Protein AF-A0A444Y617-F1 (afdb_monomer)

Structure (mmCIF, N/CA/C/O backbone):
data_AF-A0A444Y617-F1
#
_entry.id   AF-A0A444Y617-F1
#
loop_
_atom_site.group_PDB
_atom_site.id
_atom_site.type_symbol
_atom_site.label_atom_id
_atom_site.label_alt_id
_atom_site.label_comp_id
_atom_site.label_asym_id
_atom_sit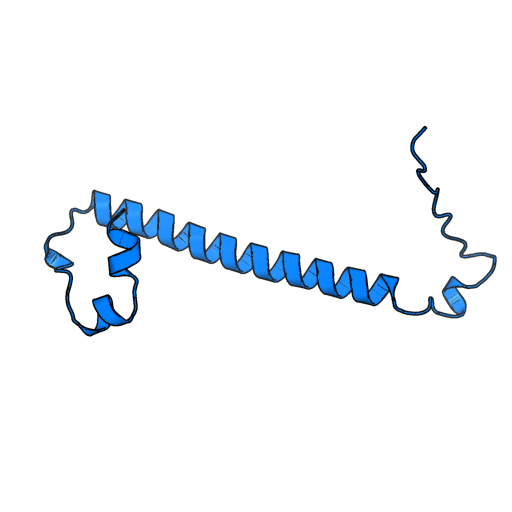e.label_entity_id
_atom_site.label_seq_id
_atom_site.pdbx_PDB_ins_code
_atom_site.Cartn_x
_atom_site.Cartn_y
_atom_site.Cartn_z
_atom_site.occupancy
_atom_site.B_iso_or_equiv
_atom_site.auth_seq_id
_atom_site.auth_comp_id
_atom_site.auth_asym_id
_atom_site.auth_atom_id
_atom_site.pdbx_PDB_model_num
ATOM 1 N N . MET A 1 1 ? -5.816 13.914 12.608 1.00 61.31 1 MET A N 1
ATOM 2 C CA . MET A 1 1 ? -6.380 12.636 13.105 1.00 61.31 1 MET A CA 1
ATOM 3 C C . MET A 1 1 ? -5.390 12.039 14.096 1.00 61.31 1 MET A C 1
ATOM 5 O O . MET A 1 1 ? -4.241 11.866 13.708 1.00 61.31 1 MET A O 1
ATOM 9 N N . LYS A 1 2 ? -5.807 11.732 15.334 1.00 65.25 2 LYS A N 1
ATOM 10 C CA . LYS A 1 2 ? -4.931 11.182 16.398 1.00 65.25 2 LYS A CA 1
ATOM 11 C C . LYS A 1 2 ? -4.351 9.789 16.080 1.00 65.25 2 LYS A C 1
ATOM 13 O O . LYS A 1 2 ? -3.409 9.346 16.718 1.00 65.25 2 LYS A O 1
ATOM 18 N N . TRP A 1 3 ? -4.861 9.112 15.051 1.00 67.25 3 TRP A N 1
ATOM 19 C CA . TRP A 1 3 ? -4.444 7.756 14.671 1.00 67.25 3 TRP A CA 1
ATOM 20 C C . TRP A 1 3 ? -3.029 7.662 14.072 1.00 67.25 3 TRP A C 1
ATOM 22 O O . TRP A 1 3 ? -2.387 6.625 14.205 1.00 67.25 3 TRP A O 1
ATOM 32 N N . LEU A 1 4 ? -2.512 8.732 13.448 1.00 66.19 4 LEU A N 1
ATOM 33 C CA . LEU A 1 4 ? -1.107 8.768 13.002 1.00 66.19 4 LEU A CA 1
ATOM 34 C C . LEU A 1 4 ? -0.141 8.741 14.188 1.00 66.19 4 LEU A C 1
ATOM 36 O O . LEU A 1 4 ? 0.881 8.070 14.123 1.00 66.19 4 LEU A O 1
ATOM 40 N N . GLU A 1 5 ? -0.512 9.404 15.281 1.00 69.69 5 GLU A N 1
ATOM 41 C CA . GLU A 1 5 ? 0.231 9.351 16.538 1.00 69.69 5 GLU A CA 1
ATOM 42 C C . GLU A 1 5 ? 0.128 7.942 17.141 1.00 69.69 5 GLU A C 1
ATOM 44 O O . GLU A 1 5 ? 1.093 7.422 17.669 1.00 69.69 5 GLU A O 1
ATOM 49 N N . ILE A 1 6 ? -0.999 7.245 17.011 1.00 69.44 6 ILE A N 1
ATOM 50 C CA . ILE A 1 6 ? -1.153 5.885 17.564 1.00 69.44 6 ILE A CA 1
ATOM 51 C C . ILE A 1 6 ? -0.261 4.857 16.867 1.00 69.44 6 ILE A C 1
ATOM 53 O O . ILE A 1 6 ? 0.279 3.974 17.525 1.00 69.44 6 ILE A O 1
ATOM 57 N N . LEU A 1 7 ? -0.093 4.981 15.551 1.00 68.69 7 LEU A N 1
ATOM 58 C CA . LEU A 1 7 ? 0.736 4.078 14.750 1.00 68.69 7 LEU A CA 1
ATOM 59 C C . LEU A 1 7 ? 2.237 4.336 14.883 1.00 68.69 7 LEU A C 1
ATOM 61 O O . LEU A 1 7 ? 3.042 3.556 14.371 1.00 68.69 7 LEU A O 1
ATOM 65 N N . GLU A 1 8 ? 2.620 5.423 15.548 1.00 75.19 8 GLU A N 1
ATOM 66 C CA . GLU A 1 8 ? 4.016 5.695 15.836 1.00 75.19 8 GLU A CA 1
ATOM 67 C C . GLU A 1 8 ? 4.562 4.545 16.697 1.00 75.19 8 GLU A C 1
ATOM 69 O O . GLU A 1 8 ? 4.008 4.260 17.765 1.00 75.19 8 GLU A O 1
ATOM 74 N N . PRO A 1 9 ? 5.644 3.866 16.273 1.00 69.44 9 PRO A N 1
ATOM 75 C CA . PRO A 1 9 ? 6.181 2.709 16.989 1.00 69.44 9 PRO A CA 1
ATOM 76 C C . PRO A 1 9 ? 6.468 3.001 18.463 1.00 69.44 9 PRO A C 1
ATOM 78 O O . PRO A 1 9 ? 6.377 2.114 19.306 1.00 69.44 9 PRO A O 1
ATOM 81 N N . GLU A 1 10 ? 6.805 4.250 18.773 1.00 76.44 10 GLU A N 1
ATOM 82 C CA . GLU A 1 10 ? 7.026 4.747 20.125 1.00 76.44 10 GLU A CA 1
ATOM 83 C C . GLU A 1 10 ? 5.734 4.779 20.954 1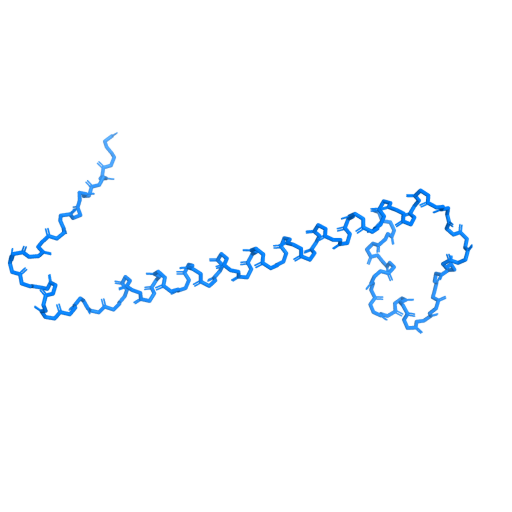.00 76.44 10 GLU A C 1
ATOM 85 O O . GLU A 1 10 ? 5.727 4.353 22.106 1.00 76.44 10 GLU A O 1
ATOM 90 N N . ASN A 1 11 ? 4.610 5.178 20.363 1.00 72.25 11 ASN A N 1
ATOM 91 C CA . ASN A 1 11 ? 3.319 5.226 21.047 1.00 72.25 11 ASN A CA 1
ATOM 92 C C . ASN A 1 11 ? 2.700 3.825 21.226 1.00 72.25 11 ASN A C 1
ATOM 94 O O . ASN A 1 11 ? 2.069 3.583 22.257 1.00 72.25 11 ASN A O 1
ATOM 98 N N . ILE A 1 12 ? 2.962 2.889 20.301 1.00 71.31 12 ILE A N 1
ATOM 99 C CA . ILE A 1 12 ? 2.619 1.460 20.452 1.00 71.31 12 ILE A CA 1
ATOM 100 C C . ILE A 1 12 ? 3.446 0.824 21.577 1.00 71.31 12 ILE A C 1
ATOM 102 O O . ILE A 1 12 ? 2.896 0.166 22.458 1.00 71.31 12 ILE A O 1
ATOM 106 N N . LYS A 1 13 ? 4.769 1.043 21.583 1.00 73.12 13 LYS A N 1
ATOM 107 C CA . LYS A 1 13 ? 5.680 0.500 22.609 1.00 73.12 13 LYS A CA 1
ATOM 108 C C . LYS A 1 13 ? 5.383 1.036 24.005 1.00 73.12 13 LYS A C 1
ATOM 110 O O . LYS A 1 13 ? 5.514 0.298 24.975 1.00 73.12 13 LYS A O 1
ATOM 115 N N . ASN A 1 14 ? 4.973 2.297 24.097 1.00 75.38 14 ASN A N 1
ATOM 116 C CA . ASN A 1 14 ? 4.675 2.943 25.369 1.00 75.38 14 ASN A CA 1
ATOM 117 C C . ASN A 1 14 ? 3.268 2.620 25.898 1.00 75.38 14 ASN A C 1
ATOM 119 O O . ASN A 1 14 ? 2.892 3.164 26.933 1.00 75.38 14 ASN A O 1
ATOM 123 N N . GLY A 1 15 ? 2.475 1.787 25.202 1.00 67.56 15 G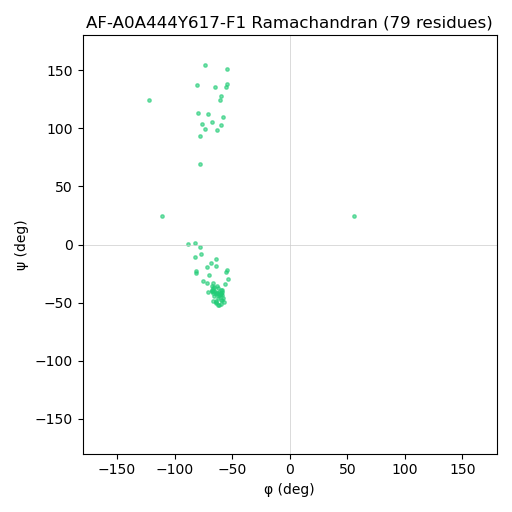LY A N 1
ATOM 124 C CA . GLY A 1 15 ? 1.102 1.459 25.610 1.00 67.56 15 GLY A CA 1
ATOM 125 C C . GLY A 1 15 ? 0.223 2.702 25.784 1.00 67.56 15 GLY A C 1
ATOM 126 O O . GLY A 1 15 ? -0.722 2.700 26.564 1.00 67.56 15 GLY A O 1
ATOM 127 N N . LYS A 1 16 ? 0.575 3.797 25.096 1.00 65.31 16 LYS A N 1
ATOM 128 C CA . LYS A 1 16 ? 0.063 5.151 25.356 1.00 65.31 16 LYS A CA 1
ATOM 129 C C . LYS A 1 16 ? -1.422 5.295 25.014 1.00 65.31 16 LYS A C 1
ATOM 131 O O . LYS A 1 16 ? -2.054 6.265 25.424 1.00 65.31 16 LYS A O 1
ATOM 136 N N . TYR A 1 17 ? -1.968 4.351 24.256 1.00 65.69 17 TYR A N 1
ATOM 137 C CA . TYR A 1 17 ? -3.354 4.354 23.829 1.00 65.69 17 TYR A CA 1
ATOM 138 C C . TYR A 1 17 ? -4.0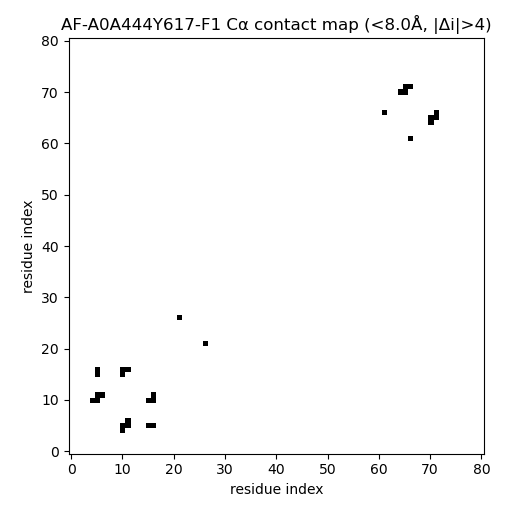71 3.088 24.277 1.00 65.69 17 TYR A C 1
ATOM 140 O O . TYR A 1 17 ? -3.667 1.972 23.956 1.00 65.69 17 TYR A O 1
ATOM 148 N N . ASP A 1 18 ? -5.162 3.308 25.004 1.00 67.56 18 ASP A N 1
ATOM 149 C CA . ASP A 1 18 ? -6.066 2.267 25.460 1.00 67.56 18 ASP A CA 1
ATOM 150 C C . ASP A 1 18 ? -6.977 1.837 24.301 1.00 67.56 18 ASP A C 1
ATOM 152 O O . ASP A 1 18 ? -7.989 2.472 23.990 1.00 67.56 18 ASP A O 1
ATOM 156 N N . TRP A 1 19 ? -6.539 0.796 23.598 1.00 67.31 19 TRP A N 1
ATOM 157 C CA . TRP A 1 19 ? -7.265 0.146 22.508 1.00 67.31 19 TRP A CA 1
ATOM 158 C C . TRP A 1 19 ? -8.576 -0.500 22.983 1.00 67.31 19 TRP A C 1
ATOM 160 O O . TRP A 1 19 ? -9.460 -0.734 22.161 1.00 67.31 19 TRP A O 1
ATOM 170 N N . GLU A 1 20 ? -8.728 -0.742 24.291 1.00 70.00 20 GLU A N 1
ATOM 171 C CA . GLU A 1 20 ? -9.933 -1.335 24.879 1.00 70.00 20 GLU A CA 1
ATOM 172 C C . GLU A 1 20 ? -11.117 -0.352 24.879 1.00 70.00 20 GLU A C 1
ATOM 174 O O . GLU A 1 20 ? -12.270 -0.776 24.924 1.00 70.00 20 GLU A O 1
ATOM 179 N N . ASN A 1 21 ? -10.856 0.955 24.741 1.00 79.19 21 ASN A N 1
ATOM 180 C CA . ASN A 1 21 ? -11.890 1.997 24.696 1.00 79.19 21 ASN A CA 1
ATOM 181 C C . ASN A 1 21 ? -12.434 2.294 23.289 1.00 79.19 21 ASN A C 1
ATOM 183 O O . ASN A 1 21 ? -13.265 3.192 23.139 1.00 79.19 21 ASN A O 1
ATOM 187 N N . TRP A 1 22 ? -11.956 1.611 22.246 1.00 83.12 22 TRP A N 1
ATOM 188 C CA . TRP A 1 22 ? -12.376 1.916 20.877 1.00 83.12 22 TRP A CA 1
ATOM 189 C C . TRP A 1 22 ? -13.728 1.288 20.566 1.00 83.12 22 TRP A C 1
ATOM 191 O O . TRP A 1 22 ? -13.991 0.121 20.856 1.00 83.12 22 TRP A O 1
ATOM 201 N N . THR A 1 23 ? -14.584 2.054 19.900 1.00 87.94 23 THR A N 1
ATOM 202 C CA . THR A 1 23 ? -15.839 1.527 19.370 1.00 87.94 23 THR A CA 1
ATOM 203 C C . THR A 1 23 ? -15.581 0.644 18.147 1.00 87.94 23 THR A C 1
ATOM 205 O O . THR A 1 23 ? -14.619 0.834 17.401 1.00 87.94 23 THR A O 1
ATOM 208 N N . GLN A 1 24 ? -16.485 -0.303 17.875 1.00 87.12 24 GLN A N 1
ATOM 209 C CA . GLN A 1 24 ? -16.370 -1.188 16.709 1.00 87.12 24 GLN A CA 1
ATOM 210 C C . GLN A 1 24 ? -16.277 -0.409 15.382 1.00 87.12 24 GLN A C 1
ATOM 212 O O . GLN A 1 24 ? -15.546 -0.805 14.480 1.00 87.12 24 GLN A O 1
ATOM 217 N N . VAL A 1 25 ? -16.962 0.736 15.286 1.00 89.69 25 VAL A N 1
ATOM 218 C CA . VAL A 1 25 ? -16.933 1.612 14.104 1.00 89.69 25 VAL A CA 1
ATOM 219 C C . VAL A 1 25 ? -15.546 2.221 13.891 1.00 89.69 25 VAL A C 1
ATOM 221 O O . VAL A 1 25 ? -15.079 2.291 12.756 1.00 89.69 25 VAL A O 1
ATOM 224 N N . GLU A 1 26 ? -14.865 2.630 14.963 1.00 85.56 26 GLU A N 1
ATOM 225 C CA . GLU A 1 26 ? -13.496 3.153 14.885 1.00 85.56 26 GLU A CA 1
ATOM 226 C C . GLU A 1 26 ? -12.508 2.061 14.474 1.00 85.56 26 GLU A C 1
ATOM 228 O O . GLU A 1 26 ? -11.643 2.300 13.631 1.00 85.56 26 GLU A O 1
ATOM 233 N N . VAL A 1 27 ? -12.680 0.845 15.003 1.00 83.75 27 VAL A N 1
ATOM 234 C CA . VAL A 1 27 ? -11.876 -0.325 14.621 1.00 83.75 27 VAL A CA 1
ATOM 235 C C . VAL A 1 27 ? -12.068 -0.672 13.144 1.00 83.75 27 VAL A C 1
ATOM 237 O O . VAL A 1 27 ? -11.089 -0.905 12.434 1.00 83.75 27 VAL A O 1
ATOM 240 N N . ASP A 1 28 ? -13.306 -0.694 12.654 1.00 88.81 28 ASP A N 1
ATOM 241 C CA . ASP A 1 28 ? -13.595 -1.041 11.261 1.00 88.81 28 ASP A CA 1
ATOM 242 C C . ASP A 1 28 ? -13.133 0.054 10.292 1.00 88.81 28 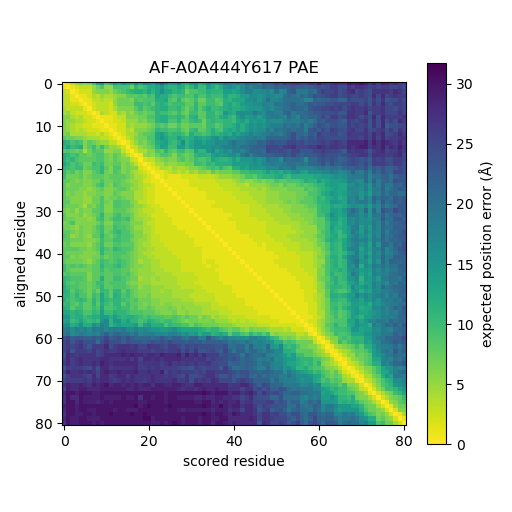ASP A C 1
ATOM 244 O O . ASP A 1 28 ? -12.514 -0.255 9.272 1.00 88.81 28 ASP A O 1
ATOM 248 N N . HIS A 1 29 ? -13.327 1.331 10.639 1.00 88.38 29 HIS A N 1
ATOM 249 C CA . HIS A 1 29 ? -12.758 2.446 9.882 1.00 88.38 29 HIS A CA 1
ATOM 250 C C . HIS A 1 29 ? -11.229 2.338 9.803 1.00 88.38 29 HIS A C 1
ATOM 252 O O . HIS A 1 29 ? -10.651 2.440 8.721 1.00 88.38 29 HIS A O 1
ATOM 258 N N . TYR A 1 30 ? -10.576 2.044 10.930 1.00 83.00 30 TYR A N 1
ATOM 259 C CA . TYR A 1 30 ? -9.132 1.853 10.984 1.00 83.00 30 TYR A CA 1
ATOM 260 C C . TYR A 1 30 ? -8.658 0.691 10.098 1.00 83.00 30 TYR A C 1
ATOM 262 O O . TYR A 1 30 ? -7.671 0.836 9.379 1.00 83.00 30 TYR A O 1
ATOM 270 N N . ARG A 1 31 ? -9.356 -0.452 10.105 1.00 87.31 31 ARG A N 1
ATOM 271 C CA . ARG A 1 31 ? -9.015 -1.611 9.260 1.00 87.31 31 ARG A CA 1
ATOM 272 C C . ARG A 1 31 ? -9.036 -1.263 7.775 1.00 87.31 31 ARG A C 1
ATOM 274 O O . ARG A 1 31 ? -8.120 -1.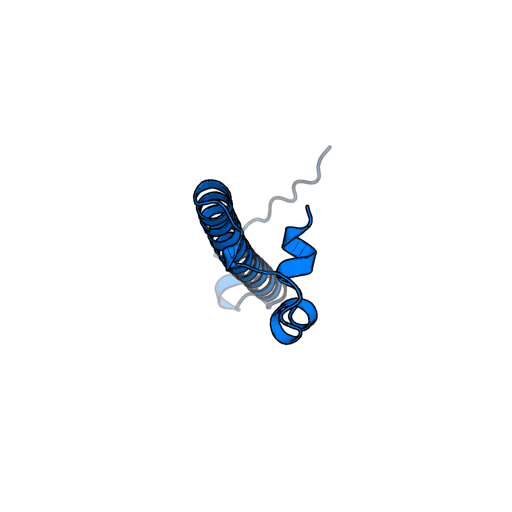653 7.054 1.00 87.31 31 ARG A O 1
ATOM 281 N N . VAL A 1 32 ? -10.051 -0.519 7.336 1.00 89.88 32 VAL A N 1
ATOM 282 C CA . VAL A 1 32 ? -10.173 -0.065 5.943 1.00 89.88 32 VAL A CA 1
ATOM 283 C C . VAL A 1 32 ? -9.028 0.881 5.584 1.00 89.88 32 VAL A C 1
ATOM 285 O O . VAL A 1 32 ? -8.328 0.648 4.602 1.00 89.88 32 VAL A O 1
ATOM 288 N N . GLU A 1 33 ? -8.781 1.901 6.406 1.00 89.12 33 GLU A N 1
ATOM 289 C CA . GLU A 1 33 ? -7.696 2.866 6.185 1.00 89.12 33 GLU A CA 1
ATOM 290 C C . GLU A 1 33 ? -6.314 2.196 6.159 1.00 89.12 33 GLU A C 1
ATOM 292 O O . GLU A 1 33 ? -5.470 2.511 5.317 1.00 89.12 33 GLU A O 1
ATOM 297 N N . TYR A 1 34 ? -6.072 1.243 7.060 1.00 87.44 34 TYR A N 1
ATOM 298 C CA . TYR A 1 34 ? -4.813 0.507 7.124 1.00 87.44 34 TYR A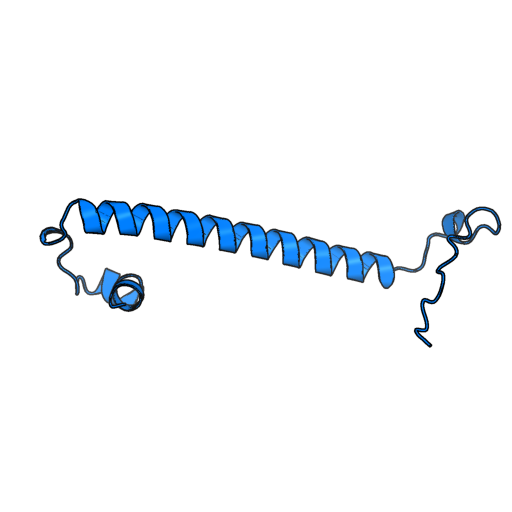 CA 1
ATOM 299 C C . TYR A 1 34 ? -4.604 -0.373 5.884 1.00 87.44 34 TYR A C 1
ATOM 301 O O . TYR A 1 34 ? -3.524 -0.342 5.291 1.00 87.44 34 TYR A O 1
ATOM 309 N N . ALA A 1 35 ? -5.642 -1.090 5.441 1.00 92.88 35 ALA A N 1
ATOM 310 C CA . ALA A 1 35 ? -5.598 -1.876 4.209 1.00 92.88 35 ALA A CA 1
ATOM 311 C C . ALA A 1 35 ? -5.319 -0.998 2.977 1.00 92.88 35 ALA A C 1
ATOM 313 O O . ALA A 1 35 ? -4.475 -1.348 2.151 1.00 92.88 35 ALA A O 1
ATOM 314 N N . LEU A 1 36 ? -5.959 0.174 2.883 1.00 92.38 36 LEU A N 1
ATOM 315 C CA . LEU A 1 36 ? -5.703 1.135 1.808 1.00 92.38 36 LEU A CA 1
ATOM 316 C C . LEU A 1 36 ? -4.249 1.617 1.814 1.00 92.38 36 LEU A C 1
ATOM 318 O O . LEU A 1 36 ? -3.631 1.693 0.757 1.00 92.38 36 LEU A O 1
ATOM 322 N N . ARG A 1 37 ? -3.668 1.906 2.984 1.00 88.75 37 ARG A N 1
ATOM 323 C CA . ARG A 1 37 ? -2.260 2.325 3.083 1.00 88.75 37 ARG A CA 1
ATOM 324 C C . ARG A 1 37 ? -1.284 1.256 2.611 1.00 88.75 37 ARG A C 1
ATOM 326 O O . ARG A 1 37 ? -0.330 1.608 1.921 1.00 88.75 37 ARG A O 1
ATOM 333 N N . ILE A 1 38 ? -1.512 -0.010 2.968 1.00 93.12 38 ILE A N 1
ATOM 334 C CA . ILE A 1 38 ? -0.691 -1.128 2.476 1.00 93.12 38 ILE A CA 1
ATOM 335 C C . ILE A 1 38 ? -0.772 -1.182 0.953 1.00 93.12 38 ILE A C 1
ATOM 337 O O . ILE A 1 38 ? 0.259 -1.129 0.287 1.00 93.12 38 ILE A O 1
ATOM 341 N N . LEU A 1 39 ? -1.991 -1.173 0.411 1.00 96.62 39 LEU A N 1
ATOM 342 C CA . LEU A 1 39 ? -2.212 -1.231 -1.029 1.00 96.62 39 LEU A CA 1
ATOM 343 C C . LEU A 1 39 ? -1.530 -0.063 -1.757 1.00 96.62 39 LEU A C 1
ATOM 345 O O . LEU A 1 39 ? -0.805 -0.271 -2.725 1.00 96.62 39 LEU A O 1
ATOM 349 N N . PHE A 1 40 ? -1.698 1.170 -1.272 1.00 95.69 40 PHE A N 1
ATOM 350 C CA . PHE A 1 40 ? -1.032 2.334 -1.858 1.00 95.69 40 PHE A CA 1
ATOM 351 C C . PHE A 1 40 ? 0.491 2.241 -1.764 1.00 95.69 40 PHE A C 1
ATOM 353 O O . PHE A 1 40 ? 1.180 2.674 -2.686 1.00 95.69 40 PHE A O 1
ATOM 360 N N . HIS A 1 41 ? 1.040 1.708 -0.672 1.00 95.88 41 HIS A N 1
ATOM 361 C CA . HIS A 1 41 ? 2.481 1.523 -0.540 1.00 95.88 41 HIS A CA 1
ATOM 362 C C . HIS A 1 41 ? 3.013 0.532 -1.580 1.00 95.88 41 HIS A C 1
ATOM 364 O O . HIS A 1 41 ? 3.949 0.870 -2.303 1.00 95.88 41 HIS A O 1
ATOM 370 N N . GLU A 1 42 ? 2.377 -0.632 -1.711 1.00 97.56 42 GLU A N 1
ATOM 371 C CA . GLU A 1 42 ? 2.728 -1.654 -2.704 1.00 97.56 42 GLU A CA 1
ATOM 372 C C . GLU A 1 42 ? 2.617 -1.106 -4.133 1.00 97.56 42 GLU A C 1
ATOM 374 O O . GLU A 1 42 ? 3.560 -1.198 -4.918 1.00 97.56 42 GLU A O 1
ATOM 379 N N . MET A 1 43 ? 1.510 -0.430 -4.457 1.00 97.50 43 MET A N 1
ATOM 380 C CA . MET A 1 43 ? 1.317 0.204 -5.765 1.00 97.50 43 MET A 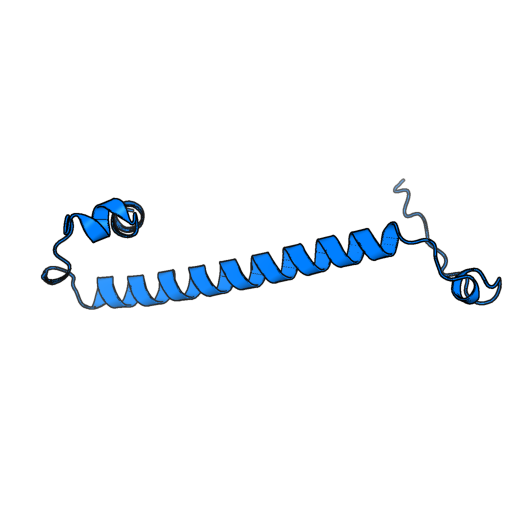CA 1
ATOM 381 C C . MET A 1 43 ? 2.398 1.246 -6.075 1.00 97.50 43 MET A C 1
ATOM 383 O O . MET A 1 43 ? 2.876 1.330 -7.206 1.00 97.50 43 MET A O 1
ATOM 387 N N . ASN A 1 44 ? 2.794 2.049 -5.085 1.00 97.75 44 ASN A N 1
ATOM 388 C CA . ASN A 1 44 ? 3.857 3.034 -5.263 1.00 97.75 44 ASN A CA 1
ATOM 389 C C . ASN A 1 44 ? 5.221 2.361 -5.472 1.00 97.75 44 ASN A C 1
ATOM 391 O O . ASN A 1 44 ? 5.981 2.812 -6.324 1.00 97.75 44 ASN A O 1
ATOM 395 N N . GLN A 1 45 ? 5.520 1.270 -4.761 1.00 97.44 45 GLN A N 1
ATOM 396 C CA . GLN A 1 45 ? 6.756 0.508 -4.966 1.00 97.44 45 GLN A CA 1
ATOM 397 C C . GLN A 1 45 ? 6.845 -0.070 -6.382 1.00 97.44 45 GLN A C 1
ATOM 399 O O . GLN A 1 45 ? 7.897 0.038 -7.020 1.00 97.44 45 GLN A O 1
ATOM 404 N N . GLU A 1 46 ? 5.748 -0.636 -6.885 1.00 98.19 46 GLU A N 1
ATOM 405 C CA . GLU A 1 46 ? 5.676 -1.172 -8.246 1.00 98.19 46 GLU A CA 1
ATOM 406 C C . GLU A 1 46 ? 5.774 -0.070 -9.303 1.00 98.19 46 GLU A C 1
ATOM 408 O O . GLU A 1 46 ? 6.537 -0.198 -10.262 1.00 98.19 46 GLU A O 1
ATOM 413 N N . ARG A 1 47 ? 5.100 1.068 -9.099 1.00 98.00 47 ARG A N 1
ATOM 414 C CA . ARG A 1 47 ? 5.266 2.243 -9.967 1.00 98.00 47 ARG A CA 1
ATOM 415 C C . ARG A 1 47 ? 6.728 2.687 -10.016 1.00 98.00 47 ARG A C 1
ATOM 417 O O . ARG A 1 47 ? 7.273 2.892 -11.097 1.00 98.00 47 ARG A O 1
ATOM 424 N N . ASP A 1 48 ? 7.369 2.833 -8.861 1.00 98.31 48 ASP A N 1
ATOM 425 C CA . ASP A 1 48 ? 8.748 3.312 -8.784 1.00 98.31 48 ASP A CA 1
ATOM 426 C C . ASP A 1 48 ? 9.724 2.301 -9.408 1.00 98.31 48 ASP A C 1
ATOM 428 O O . ASP A 1 48 ? 10.725 2.693 -10.008 1.00 98.31 48 ASP A O 1
ATOM 432 N N . ARG A 1 49 ? 9.437 0.996 -9.312 1.00 97.88 49 ARG A N 1
ATOM 433 C CA . ARG A 1 49 ? 10.165 -0.051 -10.043 1.00 97.88 49 ARG A CA 1
ATOM 434 C C . ARG A 1 49 ? 10.012 0.118 -11.551 1.00 97.88 49 ARG A C 1
ATOM 436 O O . ARG A 1 49 ? 11.029 0.179 -12.237 1.00 97.88 49 ARG A O 1
ATOM 443 N N . ALA A 1 50 ? 8.783 0.241 -12.045 1.00 96.88 50 ALA A N 1
ATOM 444 C CA . ALA A 1 50 ? 8.508 0.397 -13.469 1.00 96.88 50 ALA A CA 1
ATOM 445 C C . ALA A 1 50 ? 9.186 1.648 -14.056 1.00 96.88 50 ALA A C 1
ATOM 447 O O . ALA A 1 50 ? 9.741 1.589 -15.154 1.00 96.88 50 ALA A O 1
ATOM 448 N N . ILE A 1 51 ? 9.209 2.760 -13.310 1.00 96.56 51 ILE A N 1
ATOM 449 C CA . ILE A 1 51 ? 9.927 3.983 -13.700 1.00 96.56 51 ILE A CA 1
ATOM 450 C C . ILE A 1 51 ? 11.429 3.705 -13.820 1.00 96.56 51 ILE A C 1
ATOM 452 O O . ILE A 1 51 ? 12.007 3.965 -14.873 1.00 96.56 51 ILE A O 1
ATOM 456 N N . ARG A 1 52 ? 12.053 3.121 -12.787 1.00 96.44 52 ARG A N 1
ATOM 457 C CA . ARG A 1 52 ? 13.495 2.812 -12.805 1.00 96.44 52 ARG A CA 1
ATOM 458 C C . ARG A 1 52 ? 13.879 1.869 -13.942 1.00 96.44 52 ARG A C 1
ATOM 460 O O . ARG A 1 52 ? 14.899 2.075 -14.592 1.00 96.44 52 ARG A O 1
ATOM 467 N N . GLU A 1 53 ? 13.082 0.832 -14.184 1.00 95.12 53 GLU A N 1
ATOM 468 C CA . GLU A 1 53 ? 13.322 -0.120 -15.274 1.00 95.12 53 GLU A CA 1
ATOM 469 C C . GLU A 1 53 ? 13.167 0.554 -16.644 1.00 95.12 53 GLU A C 1
ATOM 471 O O . GLU A 1 53 ? 13.998 0.353 -17.529 1.00 95.12 53 GLU A O 1
ATOM 476 N N . SER A 1 54 ? 12.174 1.433 -16.801 1.00 91.12 54 SER A N 1
ATOM 477 C CA . SER A 1 54 ? 11.983 2.218 -18.027 1.00 91.12 54 SER A CA 1
ATOM 478 C C . SER A 1 54 ? 13.143 3.185 -18.282 1.00 91.12 54 SER A C 1
ATOM 480 O O . SER A 1 54 ? 13.622 3.299 -19.410 1.00 91.12 54 SER A O 1
ATOM 482 N N . GLU A 1 55 ? 13.636 3.865 -17.246 1.00 92.38 55 GLU A N 1
ATOM 483 C CA . GLU A 1 55 ? 14.821 4.725 -17.337 1.00 92.38 55 GLU A CA 1
ATOM 484 C C . GLU A 1 55 ? 16.075 3.925 -17.697 1.00 92.38 55 GLU A C 1
ATOM 486 O O . GLU A 1 55 ? 16.846 4.350 -18.559 1.00 92.38 55 GLU A O 1
ATOM 491 N N . ALA A 1 56 ? 16.251 2.739 -17.109 1.00 89.88 56 ALA A N 1
ATOM 492 C CA . ALA A 1 56 ? 17.349 1.843 -17.454 1.00 89.88 56 ALA A CA 1
ATOM 493 C C . ALA A 1 56 ? 17.289 1.407 -18.927 1.00 89.88 56 ALA A C 1
ATOM 495 O O . ALA A 1 56 ? 18.322 1.397 -19.592 1.00 89.88 56 ALA A O 1
ATOM 496 N N . ILE A 1 57 ? 16.096 1.115 -19.462 1.00 86.75 57 ILE A N 1
ATOM 497 C CA . ILE A 1 57 ? 15.905 0.790 -20.885 1.00 86.75 57 ILE A CA 1
ATOM 498 C C . ILE A 1 57 ? 16.268 1.989 -21.765 1.00 86.75 57 ILE A C 1
ATOM 500 O O . ILE A 1 57 ? 17.048 1.830 -22.702 1.00 86.75 57 ILE A O 1
ATOM 504 N N . ARG A 1 58 ? 15.763 3.188 -21.447 1.00 81.50 58 ARG A N 1
ATOM 505 C CA . ARG A 1 58 ? 16.066 4.420 -22.200 1.00 81.50 58 ARG A CA 1
ATOM 506 C C . ARG A 1 58 ? 17.561 4.745 -22.228 1.00 81.50 58 ARG A C 1
ATOM 508 O O . ARG A 1 58 ? 18.057 5.220 -23.243 1.00 81.50 58 ARG A O 1
ATOM 515 N N . LEU A 1 59 ? 18.261 4.529 -21.114 1.00 81.06 59 LEU A N 1
ATOM 516 C CA . LEU A 1 59 ? 19.698 4.789 -20.992 1.00 81.06 59 LEU A CA 1
ATOM 517 C C . LEU A 1 59 ? 20.559 3.659 -21.562 1.00 81.06 59 LEU A C 1
ATOM 519 O O . LEU A 1 59 ? 21.722 3.882 -21.907 1.00 81.06 59 LEU A O 1
ATOM 523 N N . SER A 1 60 ? 20.022 2.442 -21.652 1.00 77.81 60 SER A N 1
ATOM 524 C CA . SER A 1 60 ? 20.724 1.335 -22.284 1.00 77.81 60 SER A CA 1
ATOM 525 C C . SER A 1 60 ? 20.912 1.626 -23.772 1.00 77.81 60 SER A C 1
ATOM 527 O O . SER A 1 60 ? 20.000 2.079 -24.463 1.00 77.81 60 SER A O 1
ATOM 529 N N . LYS A 1 61 ? 22.117 1.369 -24.291 1.00 72.25 61 LYS A N 1
ATOM 530 C CA . LYS A 1 61 ? 22.333 1.402 -25.739 1.00 72.25 61 LYS A CA 1
ATOM 531 C C . LYS A 1 61 ? 21.406 0.361 -26.374 1.00 72.25 61 LYS A C 1
ATOM 533 O O . LYS A 1 61 ? 21.475 -0.800 -25.955 1.00 72.25 61 LYS A O 1
ATOM 538 N N . PRO A 1 62 ? 20.593 0.724 -27.382 1.00 66.94 62 PRO A N 1
ATOM 539 C CA . PRO A 1 62 ? 19.814 -0.263 -28.109 1.00 66.94 62 PRO A CA 1
ATOM 540 C C . PRO A 1 62 ? 20.761 -1.339 -28.641 1.00 66.94 62 PRO A C 1
ATOM 542 O O . PRO A 1 62 ? 21.876 -1.050 -29.087 1.00 66.94 62 PRO A O 1
ATOM 545 N N . SER A 1 63 ? 20.339 -2.599 -28.534 1.00 62.03 63 SER A N 1
ATOM 546 C CA . SER A 1 63 ? 21.122 -3.717 -29.052 1.00 62.03 63 SER A CA 1
ATOM 547 C C . SER A 1 63 ? 21.438 -3.483 -30.534 1.00 62.03 63 SER A C 1
ATOM 549 O O . SER A 1 63 ? 20.658 -2.858 -31.255 1.00 62.03 63 SER A O 1
ATOM 551 N N . ALA A 1 64 ? 22.563 -4.006 -31.028 1.00 58.84 64 ALA A N 1
ATOM 552 C CA . ALA A 1 64 ? 22.920 -3.884 -32.447 1.00 58.84 64 ALA A CA 1
ATOM 553 C C . ALA A 1 64 ? 21.816 -4.422 -33.392 1.00 58.84 64 ALA A C 1
ATOM 555 O O . ALA A 1 64 ? 21.715 -3.983 -34.532 1.00 58.84 64 ALA A O 1
ATOM 556 N N . ALA A 1 65 ? 20.955 -5.325 -32.901 1.00 58.25 65 ALA A N 1
ATOM 557 C CA . ALA A 1 65 ? 19.776 -5.822 -33.610 1.00 58.25 65 ALA A CA 1
ATOM 558 C C . ALA A 1 65 ? 18.635 -4.786 -33.715 1.00 58.25 65 ALA A C 1
ATOM 560 O O . ALA A 1 65 ? 17.934 -4.761 -34.724 1.00 58.25 65 ALA A O 1
ATOM 561 N N . LEU A 1 66 ? 18.467 -3.911 -32.715 1.00 58.28 66 LEU A N 1
ATOM 562 C CA . LEU A 1 66 ? 17.531 -2.775 -32.745 1.00 58.28 66 LEU A CA 1
ATOM 563 C C . LEU A 1 66 ? 18.103 -1.560 -33.493 1.00 58.28 66 LEU A C 1
ATOM 565 O O . LEU A 1 66 ? 17.348 -0.764 -34.032 1.00 58.28 66 LEU A O 1
ATOM 569 N N . LEU A 1 67 ? 19.432 -1.443 -33.575 1.00 57.34 67 LEU A N 1
ATOM 570 C CA . LEU A 1 67 ? 20.132 -0.464 -34.422 1.00 57.34 67 LEU A CA 1
ATOM 571 C C . LEU A 1 67 ? 20.184 -0.868 -35.904 1.00 57.34 67 LEU A C 1
ATOM 573 O O . LEU A 1 67 ? 20.722 -0.126 -36.727 1.00 57.34 67 LEU A O 1
ATOM 577 N N . SER A 1 68 ? 19.647 -2.041 -36.255 1.00 63.50 68 SER A N 1
ATOM 578 C CA . SER A 1 68 ? 19.430 -2.421 -37.648 1.00 63.50 68 SER A CA 1
ATOM 579 C C . SER A 1 68 ? 18.584 -1.343 -38.343 1.00 63.50 68 SER A C 1
ATOM 581 O O . SER A 1 68 ? 17.559 -0.944 -37.787 1.00 63.50 68 SER A O 1
ATOM 583 N N . PRO A 1 69 ? 18.925 -0.906 -39.570 1.00 63.31 69 PRO A N 1
ATOM 584 C CA . PRO A 1 69 ? 18.122 0.056 -40.334 1.00 63.31 69 PRO A CA 1
ATOM 585 C C . PRO A 1 69 ? 16.659 -0.373 -40.519 1.00 63.31 69 PRO A C 1
ATOM 587 O O . PRO A 1 69 ? 15.792 0.463 -40.740 1.00 63.31 69 PRO A O 1
ATOM 590 N N . TYR A 1 70 ? 16.386 -1.675 -40.405 1.00 64.44 70 TYR A N 1
ATOM 591 C CA . TYR A 1 70 ? 15.052 -2.264 -40.510 1.00 64.44 70 TYR A CA 1
ATOM 592 C C . TYR A 1 70 ? 14.229 -2.198 -39.206 1.00 64.44 70 TYR A C 1
ATOM 594 O O . TYR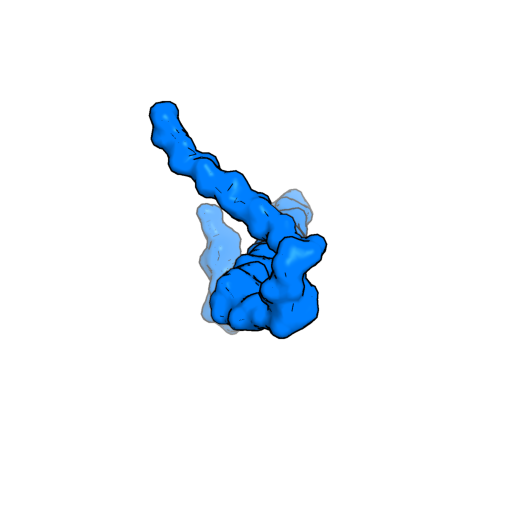 A 1 70 ? 13.037 -2.479 -39.239 1.00 64.44 70 TYR A O 1
ATOM 602 N N . CYS A 1 71 ? 14.841 -1.832 -38.072 1.00 57.56 71 CYS A N 1
ATOM 603 C CA . CYS A 1 71 ? 14.221 -1.752 -36.741 1.00 57.56 71 CYS A CA 1
ATOM 604 C C . CYS A 1 71 ? 14.096 -0.301 -36.237 1.00 57.56 71 CYS A C 1
ATOM 606 O O . CYS A 1 71 ? 14.061 -0.071 -35.028 1.00 57.56 71 CYS A O 1
ATOM 608 N N . GLN A 1 72 ? 14.058 0.682 -37.144 1.00 59.41 72 GLN A N 1
ATOM 609 C CA . GLN A 1 72 ? 13.872 2.089 -36.789 1.00 59.41 72 GLN A CA 1
ATOM 610 C C . GLN A 1 72 ? 12.499 2.290 -36.133 1.00 59.41 72 GLN A C 1
ATOM 612 O O . GLN A 1 72 ? 11.476 2.399 -36.804 1.00 59.41 72 GLN A O 1
ATOM 617 N N . LEU A 1 73 ? 12.483 2.338 -34.803 1.00 60.59 73 LEU A N 1
ATOM 618 C CA . LEU A 1 73 ? 11.383 2.918 -34.046 1.00 60.59 73 LEU A CA 1
ATOM 619 C C . LEU A 1 73 ? 11.501 4.431 -34.223 1.00 60.59 73 LEU A C 1
ATOM 621 O O . LEU A 1 73 ? 12.353 5.059 -33.598 1.00 60.59 73 LEU A O 1
ATOM 625 N N . GLY A 1 74 ? 10.707 4.994 -35.133 1.00 55.81 74 GLY A N 1
ATOM 626 C CA . GLY A 1 74 ? 10.567 6.439 -35.247 1.00 55.81 74 GLY A CA 1
ATOM 627 C C . GLY A 1 74 ? 10.072 6.984 -33.913 1.00 55.81 74 GLY A C 1
ATOM 628 O O . GLY A 1 74 ? 8.949 6.698 -33.504 1.00 55.81 74 GLY A O 1
ATOM 629 N N . SER A 1 75 ? 10.930 7.706 -33.197 1.00 63.34 75 SER A N 1
ATOM 630 C CA . SER A 1 75 ? 10.461 8.643 -32.190 1.00 63.34 75 SER A CA 1
ATOM 631 C C . SER A 1 75 ? 9.952 9.853 -32.956 1.00 63.34 75 SER A C 1
ATOM 633 O O . SER A 1 75 ? 10.756 10.624 -33.481 1.00 63.34 75 SER A O 1
ATOM 635 N N . ASP A 1 76 ? 8.637 9.994 -33.067 1.00 57.44 76 ASP A N 1
ATOM 636 C CA . ASP A 1 76 ? 8.070 11.280 -33.447 1.00 57.44 76 ASP A CA 1
ATOM 637 C C . ASP A 1 76 ? 8.351 12.229 -32.273 1.00 57.44 76 ASP A C 1
ATOM 639 O O . ASP A 1 76 ? 7.761 12.089 -31.198 1.00 57.44 76 ASP A O 1
ATOM 643 N N . ASP A 1 77 ? 9.320 13.132 -32.447 1.00 58.03 77 ASP A N 1
ATOM 644 C CA . ASP A 1 77 ? 9.494 14.281 -31.562 1.00 58.03 77 ASP A CA 1
ATOM 645 C C . ASP A 1 77 ? 8.196 15.090 -31.641 1.00 58.03 77 ASP A C 1
ATOM 647 O O . ASP A 1 77 ? 7.934 15.792 -32.618 1.00 58.03 77 ASP A O 1
ATOM 651 N N . ILE A 1 78 ? 7.350 14.960 -30.619 1.00 61.12 78 ILE A N 1
ATOM 652 C CA . ILE A 1 78 ? 6.241 15.885 -30.389 1.00 61.12 78 ILE A CA 1
ATOM 653 C C . ILE A 1 78 ? 6.855 17.142 -29.765 1.00 61.12 78 ILE A C 1
ATOM 655 O O . ILE A 1 78 ? 6.676 17.418 -28.579 1.00 61.12 78 ILE A O 1
ATOM 659 N N . ASP A 1 79 ? 7.629 17.879 -30.560 1.00 56.19 79 ASP A N 1
ATOM 660 C CA . ASP A 1 79 ? 7.862 19.289 -30.284 1.00 56.19 79 ASP A CA 1
ATOM 661 C C . ASP A 1 79 ? 6.542 20.013 -30.579 1.00 56.19 79 ASP A C 1
ATOM 663 O O . ASP A 1 79 ? 6.015 20.006 -31.692 1.00 56.19 79 ASP A O 1
ATOM 667 N N . ASN A 1 80 ? 5.947 20.518 -29.504 1.00 54.78 80 ASN A N 1
ATOM 668 C CA . ASN A 1 80 ? 4.637 21.149 -29.454 1.00 54.78 80 ASN A CA 1
ATOM 669 C C . ASN A 1 80 ? 4.749 22.603 -29.954 1.00 54.78 80 ASN A C 1
ATOM 671 O O . ASN A 1 80 ? 5.389 23.411 -29.278 1.00 54.78 80 ASN A O 1
ATOM 675 N N . ASP A 1 81 ? 4.139 22.906 -31.106 1.00 55.62 81 ASP A N 1
ATOM 676 C CA . ASP A 1 81 ? 3.904 24.273 -31.622 1.00 55.62 81 ASP A CA 1
ATOM 677 C C . ASP A 1 81 ? 2.881 25.053 -30.767 1.00 55.62 81 ASP A C 1
ATOM 679 O O . ASP A 1 81 ? 1.885 24.443 -30.301 1.00 55.62 81 ASP A O 1
#

Secondary structure (DSSP, 8-state):
-THHHHTSHHHHHTT-S-GGG--HHHHHHHHHHHHHHHHHHHHHHHHHHHHHHHHHHHHSPPPTTTSSGGG----------

Mean predicted aligned error: 13.13 Å

Solvent-accessible surface area (backbone atoms only — not comparable to full-atom values): 5045 Å² total; per-residue (Å²): 120,75,62,65,58,51,70,32,68,67,35,54,74,64,62,73,62,72,71,86,77,60,52,71,68,58,53,53,52,47,52,52,54,52,53,49,51,53,52,54,50,54,53,48,52,51,50,54,48,54,51,52,53,50,52,51,56,72,71,43,77,73,52,75,74,50,67,33,86,90,45,71,76,78,76,77,78,81,77,82,131

Sequence (81 aa):
MKWLEILEPENIKNGKYDWENWTQVEVDHYRVEYALRILFHEMNQERDRAIRESEAIRLSKPSAALLSPYCQLGSDDIDND

Organism: Arachis hypogaea (NCBI:txid3818)

Radius of gyration: 24.48 Å; Cα contacts (8 Å, |Δi|>4): 15; chains: 1; bounding box: 40×30×66 Å

Foldseek 3Di:
DCVVVCPPVVNVVVVVDDPVPDDPVRVVVVVVVVVVVVVVVVVVVVVVVVVVVVVVVVPDDPDVVCVPPVNDPDPPPCPDD

pLDDT: mean 77.57, std 14.39, range [54.78, 98.31]